Protein 5H1N (pdb70)

Structure (mmCIF, N/CA/C/O backbone):
data_5H1N
#
_entry.id   5H1N
#
_cell.length_a   110.244
_cell.length_b   110.244
_cell.length_c   110.244
_cell.angle_alpha   90.00
_cell.angle_beta   90.00
_cell.angle_gamma   90.00
#
_symmetry.space_group_name_H-M   'I 2 3'
#
loop_
_entity.id
_entity.type
_entity.pdbx_description
1 polymer 'UPF0253 protein YaeP'
2 water water
#
loop_
_atom_site.group_PDB
_atom_site.id
_atom_site.type_symbol
_atom_site.label_atom_id
_atom_site.label_alt_id
_atom_site.label_comp_id
_atom_site.label_asym_id
_atom_site.label_entity_id
_atom_site.label_seq_id
_atom_site.pdbx_PDB_ins_code
_atom_site.Cartn_x
_atom_site.Cartn_y
_atom_site.Cartn_z
_atom_site.occupancy
_atom_site.B_iso_or_equiv
_atom_site.auth_seq_id
_atom_site.auth_comp_id
_atom_site.auth_asym_id
_atom_site.auth_atom_id
_atom_site.pdbx_PDB_model_num
ATOM 9 N N . GLU A 1 2 ? 17.925 96.190 78.244 1.00 21.77 2 GLU A N 1
ATOM 10 C CA . GLU A 1 2 ? 18.143 95.747 76.878 1.00 22.42 2 GLU A CA 1
ATOM 11 C C . GLU A 1 2 ? 18.683 96.829 75.942 1.00 21.92 2 GLU A C 1
ATOM 12 O O . GLU A 1 2 ? 19.262 96.481 74.921 1.00 27.30 2 GLU A O 1
ATOM 18 N N . LYS A 1 3 ? 18.472 98.109 76.262 1.00 23.78 3 LYS A N 1
ATOM 19 C CA . LYS A 1 3 ? 18.857 99.153 75.305 1.00 26.83 3 LYS A CA 1
ATOM 20 C C . LYS A 1 3 ? 20.338 99.501 75.404 1.00 25.79 3 LYS A C 1
ATOM 21 O O . LYS A 1 3 ? 20.882 100.180 74.542 1.00 30.27 3 LYS A O 1
ATOM 27 N N . TYR A 1 4 ? 20.994 99.019 76.455 1.00 21.90 4 TYR A N 1
ATOM 28 C CA . TYR A 1 4 ? 22.396 99.377 76.711 1.00 19.93 4 TYR A CA 1
ATOM 29 C C . TYR A 1 4 ? 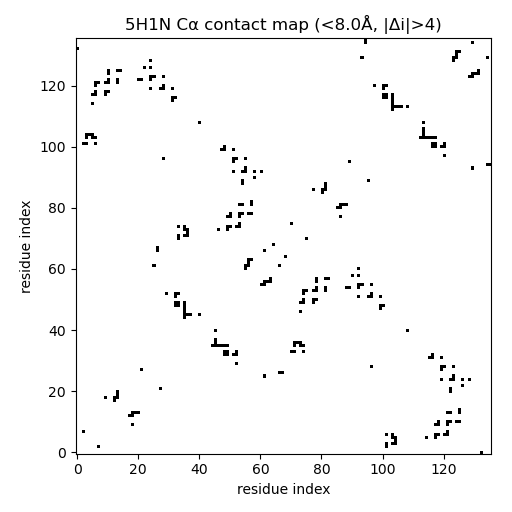23.353 98.541 75.856 1.00 19.39 4 TYR A C 1
ATOM 30 O O . TYR A 1 4 ? 23.036 97.410 75.460 1.00 21.12 4 TYR A O 1
ATOM 39 N N . CYS A 1 5 ? 24.503 99.101 75.575 1.00 19.47 5 CYS A N 1
ATOM 40 C CA . CYS A 1 5 ? 25.489 98.359 74.807 1.00 17.44 5 CYS A CA 1
ATOM 41 C C . CYS A 1 5 ? 26.038 97.190 75.592 1.00 19.30 5 CYS A C 1
ATOM 42 O O . CYS A 1 5 ? 25.902 97.093 76.811 1.00 17.58 5 CYS A O 1
ATOM 45 N N . GLU A 1 6 ? 26.670 96.278 74.854 1.00 18.02 6 GLU A N 1
ATOM 46 C CA . GLU A 1 6 ? 27.244 95.104 75.500 1.00 17.97 6 GLU A CA 1
ATOM 47 C C . GLU A 1 6 ? 28.179 95.448 76.664 1.00 16.87 6 GLU A C 1
ATOM 48 O O . GLU A 1 6 ? 28.152 94.775 77.704 1.00 16.09 6 GLU A O 1
ATOM 54 N N . LEU A 1 7 ? 29.032 96.449 76.514 1.00 16.64 7 LEU A N 1
ATOM 55 C CA . LEU A 1 7 ? 29.993 96.731 77.592 1.00 15.45 7 LEU A CA 1
ATOM 56 C C . LEU A 1 7 ? 29.273 97.119 78.907 1.00 16.55 7 LEU A C 1
ATOM 57 O O . LEU A 1 7 ? 29.629 96.651 80.003 1.00 17.24 7 LEU A O 1
ATOM 62 N N . ILE A 1 8 ? 28.256 97.968 78.778 1.00 17.01 8 ILE A N 1
ATOM 63 C CA . ILE A 1 8 ? 27.499 98.323 79.992 1.00 15.89 8 ILE A CA 1
ATOM 64 C C . ILE A 1 8 ? 26.808 97.111 80.593 1.00 16.06 8 ILE A C 1
ATOM 65 O O . ILE A 1 8 ? 26.834 96.915 81.799 1.00 16.67 8 ILE A O 1
ATOM 70 N N . ARG A 1 9 ? 26.213 96.261 79.758 1.00 16.59 9 ARG A N 1
ATOM 71 C CA . ARG A 1 9 ? 25.580 95.060 80.321 1.00 16.31 9 ARG A CA 1
ATOM 72 C C . ARG A 1 9 ? 26.557 94.120 81.002 1.00 15.82 9 ARG A C 1
ATOM 73 O O . ARG A 1 9 ? 26.253 93.505 82.041 1.00 17.62 9 ARG A O 1
ATOM 81 N N . LYS A 1 10 ? 27.765 94.000 80.444 1.00 14.77 10 LYS A N 1
ATOM 82 C CA . LYS A 1 10 ? 28.792 93.177 81.048 1.00 15.05 10 LYS A CA 1
ATOM 83 C C . LYS A 1 10 ? 29.237 93.711 82.380 1.00 17.33 10 LYS A C 1
ATOM 84 O O . LYS A 1 10 ? 29.388 92.974 83.352 1.00 17.22 10 LYS A O 1
ATOM 90 N N . ARG A 1 11 ? 29.498 95.018 82.420 1.00 16.80 11 ARG A N 1
ATOM 91 C CA . ARG A 1 11 ? 29.994 95.606 83.678 1.00 15.23 11 ARG A CA 1
ATOM 92 C C . ARG A 1 11 ? 28.897 95.642 84.749 1.00 15.97 11 ARG A C 1
ATOM 93 O O . ARG A 1 11 ? 29.190 95.448 85.914 1.00 16.35 11 ARG A O 1
ATOM 101 N N . TYR A 1 12 ? 27.643 95.860 84.324 1.00 15.61 12 TYR A N 1
ATOM 102 C CA . TYR A 1 12 ? 26.515 95.721 85.257 1.00 16.26 12 TYR A CA 1
ATOM 103 C C . TYR A 1 12 ? 26.502 94.348 85.899 1.00 17.29 12 TYR A C 1
ATOM 104 O O . TYR A 1 12 ? 26.439 94.202 87.130 1.00 18.33 12 TYR A O 1
ATOM 113 N N . ALA A 1 13 ? 26.613 93.299 85.052 1.00 16.28 13 ALA A N 1
ATOM 114 C CA . ALA A 1 13 ? 26.598 91.942 85.624 1.00 16.73 13 ALA A CA 1
ATOM 115 C C . ALA A 1 13 ? 27.761 91.725 86.576 1.00 16.59 13 ALA A C 1
ATOM 116 O O . ALA A 1 13 ? 27.616 91.057 87.607 1.00 17.13 13 ALA A O 1
ATOM 118 N N . GLU A 1 14 ? 28.911 92.307 86.263 1.00 16.39 14 GLU A N 1
ATOM 119 C CA . GLU A 1 14 ? 30.060 92.155 87.132 1.00 17.23 14 GLU A CA 1
ATOM 120 C C . GLU A 1 14 ? 29.932 92.894 88.476 1.00 17.51 14 GLU A C 1
ATOM 121 O O . GLU A 1 14 ? 30.421 92.418 89.504 1.00 17.61 14 GLU A O 1
ATOM 127 N N . ILE A 1 15 ? 29.338 94.085 88.488 1.00 15.74 15 ILE A N 1
ATOM 128 C CA . ILE A 1 15 ? 29.088 94.759 89.776 1.00 16.63 15 ILE A CA 1
ATOM 129 C C . ILE A 1 15 ? 28.117 93.941 90.586 1.00 19.47 15 ILE A C 1
ATOM 130 O O . ILE A 1 15 ? 28.343 93.638 91.775 1.00 19.53 15 ILE A O 1
ATOM 135 N N . ALA A 1 16 ? 27.066 93.495 89.933 1.00 16.88 16 ALA A N 1
ATOM 136 C CA . ALA A 1 16 ? 26.055 92.727 90.635 1.00 18.98 16 ALA A CA 1
ATOM 137 C C . ALA A 1 16 ? 26.606 91.423 91.220 1.00 20.00 16 ALA A C 1
ATOM 138 O O . ALA A 1 16 ? 26.198 90.981 92.288 1.00 21.52 16 ALA A O 1
ATOM 140 N N . SER A 1 17 ? 27.538 90.790 90.506 1.00 19.08 17 SER A N 1
ATOM 141 C CA . SER A 1 17 ? 28.080 89.504 90.961 1.00 18.53 17 SER A CA 1
ATOM 142 C C . SER A 1 17 ? 29.228 89.600 91.942 1.00 18.89 17 SER A C 1
ATOM 143 O O . SER A 1 17 ? 29.665 88.566 92.507 1.00 20.65 17 SER A O 1
ATOM 146 N N . GLY A 1 18 ? 29.778 90.793 92.112 1.00 18.64 18 GLY A N 1
ATOM 147 C CA . GLY A 1 18 ? 30.992 90.956 92.888 1.00 19.24 18 GLY A CA 1
ATOM 148 C C . GLY A 1 18 ? 32.300 90.726 92.132 1.00 21.36 18 GLY A C 1
ATOM 149 O O . GLY A 1 18 ? 33.355 90.707 92.771 1.00 21.97 18 GLY A O 1
ATOM 150 N N . ASP A 1 19 ? 32.254 90.683 90.804 1.00 19.03 19 ASP A N 1
ATOM 151 C CA . ASP A 1 19 ? 33.513 90.703 90.052 1.00 17.17 19 ASP A CA 1
ATOM 152 C C . ASP A 1 19 ? 34.090 92.122 90.008 1.00 19.69 19 ASP A C 1
ATOM 153 O O . ASP A 1 19 ? 35.286 92.296 89.778 1.00 23.04 19 ASP A O 1
ATOM 158 N N . LEU A 1 20 ? 33.209 93.120 90.181 1.00 18.07 20 LEU A N 1
ATOM 159 C CA . LEU A 1 20 ? 33.622 94.519 90.347 1.00 20.27 20 LEU A CA 1
ATOM 160 C C . LEU A 1 20 ? 33.021 95.072 91.607 1.00 20.35 20 LEU A C 1
ATOM 161 O O . LEU A 1 20 ? 3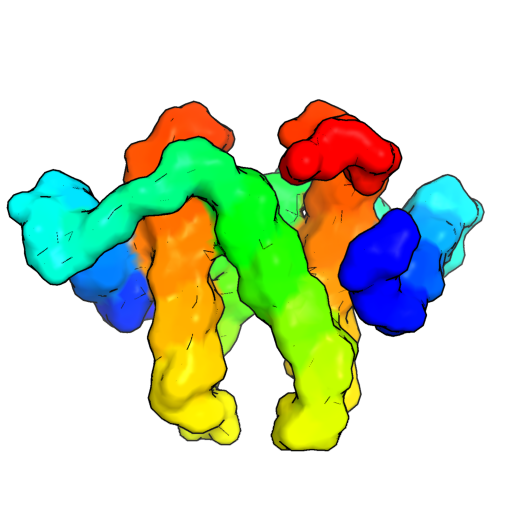2.022 94.564 92.074 1.00 21.31 20 LEU A O 1
ATOM 166 N N . GLY A 1 21 ? 33.635 96.120 92.133 1.00 21.59 21 GLY A N 1
ATOM 167 C CA . GLY A 1 21 ? 33.080 96.832 93.263 1.00 21.36 21 GLY A CA 1
AT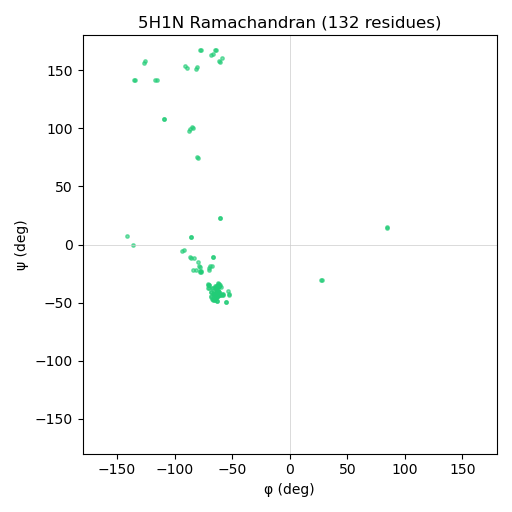OM 168 C C . GLY A 1 21 ? 31.938 97.762 92.874 1.00 21.47 21 GLY A C 1
ATOM 169 O O . GLY A 1 21 ? 31.673 98.038 91.680 1.00 21.86 21 GLY A O 1
ATOM 170 N N . TYR A 1 22 ? 31.245 98.228 93.904 1.00 20.67 22 TYR A N 1
ATOM 171 C CA . TYR A 1 22 ? 30.113 99.127 93.750 1.00 19.76 22 TYR A CA 1
ATOM 172 C C . TYR A 1 22 ? 30.413 100.457 94.414 1.00 22.41 22 TYR A C 1
ATOM 173 O O . TYR A 1 22 ? 31.047 100.489 95.456 1.00 23.80 22 TYR A O 1
ATOM 182 N N . VAL A 1 23 ? 29.976 101.540 93.794 1.00 20.91 23 VAL A N 1
ATOM 183 C CA . VAL A 1 23 ? 30.178 102.888 94.363 1.00 22.61 23 VAL A CA 1
ATOM 184 C C . VAL A 1 23 ? 28.843 103.436 94.847 1.00 20.81 23 VAL A C 1
ATOM 185 O O . VAL A 1 23 ? 27.952 103.788 94.046 1.00 19.27 23 VAL A O 1
ATOM 189 N N . PRO A 1 24 ? 28.660 103.500 96.180 1.00 21.01 24 PRO A N 1
ATOM 190 C CA . PRO A 1 24 ? 27.331 103.906 96.628 1.00 21.37 24 PRO A CA 1
ATOM 191 C C . PRO A 1 24 ? 26.925 105.311 96.195 1.00 20.33 24 PRO A C 1
ATOM 192 O O . PRO A 1 24 ? 25.752 105.548 95.965 1.00 22.53 24 PRO A O 1
ATOM 196 N N . ASP A 1 25 ? 27.896 106.211 96.111 1.00 20.95 25 ASP A N 1
ATOM 197 C CA . ASP A 1 25 ? 27.562 107.549 95.608 1.00 19.36 25 ASP A CA 1
ATOM 198 C C . ASP A 1 25 ? 27.488 107.505 94.091 1.00 20.69 25 ASP A C 1
ATOM 199 O O . ASP A 1 25 ? 28.390 107.967 93.413 1.00 20.55 25 ASP A O 1
ATOM 204 N N . ALA A 1 26 ? 26.414 106.927 93.588 1.00 18.82 26 ALA A N 1
ATOM 205 C CA . ALA A 1 26 ? 26.304 106.648 92.156 1.00 20.47 26 ALA A CA 1
ATOM 206 C C . ALA A 1 26 ? 26.144 107.916 91.332 1.00 18.11 26 ALA A C 1
ATOM 207 O O . ALA A 1 26 ? 26.667 107.984 90.204 1.00 19.18 26 ALA A O 1
ATOM 209 N N . LEU A 1 27 ? 25.443 108.913 91.871 1.00 19.62 27 LEU A N 1
ATOM 210 C CA . LEU A 1 27 ? 25.321 110.177 91.159 1.00 20.02 27 LEU A CA 1
ATOM 211 C C . LEU A 1 27 ? 26.681 110.871 91.134 1.00 20.57 27 LEU A C 1
ATOM 212 O O . LEU A 1 27 ? 27.063 111.443 90.108 1.00 19.75 27 LEU A O 1
ATOM 217 N N . GLY A 1 28 ? 27.413 110.827 92.250 1.00 19.19 28 GLY A N 1
ATOM 218 C CA . GLY A 1 28 ? 28.758 111.378 92.270 1.00 19.76 28 GLY A CA 1
ATOM 219 C C . GLY A 1 28 ? 29.686 110.704 91.270 1.00 19.51 28 GLY A C 1
ATOM 220 O O . GLY A 1 28 ? 30.524 111.356 90.616 1.00 21.12 28 GLY A O 1
ATOM 221 N N . CYS A 1 29 ? 29.511 109.385 91.088 1.00 20.04 29 CYS A N 1
ATOM 222 C CA . CYS A 1 29 ? 30.335 108.630 90.176 1.00 19.79 29 CYS A CA 1
ATOM 223 C C . CYS A 1 29 ? 30.072 109.053 88.729 1.00 20.00 29 CYS A C 1
ATOM 224 O O . CYS A 1 29 ? 31.032 109.342 87.960 1.00 19.96 29 CYS A O 1
ATOM 227 N N . VAL A 1 30 ? 28.801 109.156 88.376 1.00 18.11 30 VAL A N 1
ATOM 228 C CA . VAL A 1 30 ? 28.543 109.651 87.001 1.00 19.74 30 VAL A CA 1
ATOM 229 C C . VAL A 1 30 ? 29.020 111.112 86.800 1.00 18.20 30 VAL A C 1
ATOM 230 O O . VAL A 1 30 ? 29.566 111.430 85.735 1.00 19.15 30 VAL A O 1
ATOM 234 N N . LEU A 1 31 ? 28.894 111.948 87.822 1.00 19.02 31 LEU A N 1
ATOM 235 C CA . LEU A 1 31 ? 29.347 113.330 87.655 1.00 21.34 31 LEU A CA 1
ATOM 236 C C . LEU A 1 31 ? 30.866 113.404 87.507 1.00 20.17 31 LEU A C 1
ATOM 237 O O . LEU A 1 31 ? 31.377 114.207 86.720 1.00 20.98 31 LEU A O 1
ATOM 242 N N . LYS A 1 32 ? 31.593 112.568 88.233 1.00 20.16 32 LYS A N 1
ATOM 243 C CA . LYS A 1 32 ? 33.054 112.562 88.163 1.00 21.33 32 LYS A CA 1
ATOM 244 C C . LYS A 1 32 ? 33.495 112.176 86.759 1.00 20.49 32 LYS A C 1
ATOM 245 O O . LYS A 1 32 ? 34.339 112.836 86.154 1.00 21.05 32 LYS A O 1
ATOM 251 N N . VAL A 1 33 ? 32.923 111.087 86.221 1.00 19.44 33 VAL A N 1
ATOM 252 C CA . VAL A 1 33 ? 33.316 110.659 84.885 1.00 23.24 33 VAL A CA 1
ATOM 253 C C . VAL A 1 33 ? 32.918 111.681 83.815 1.00 22.02 33 VAL A C 1
ATOM 254 O O . VAL A 1 33 ? 33.712 111.992 82.928 1.00 21.94 33 VAL A O 1
ATOM 258 N N . LEU A 1 34 ? 31.709 112.232 83.911 1.00 18.85 34 LEU A N 1
ATOM 259 C CA . LEU A 1 34 ? 31.293 113.200 82.923 1.00 17.11 34 LEU A CA 1
ATOM 260 C C . LEU A 1 34 ? 32.181 114.427 82.995 1.00 19.27 34 LEU A C 1
ATOM 261 O O . LEU A 1 34 ? 32.486 115.037 81.963 1.00 20.28 34 LEU A O 1
ATOM 266 N N . ASN A 1 35 ? 32.567 114.816 84.197 1.00 18.63 35 ASN A N 1
ATOM 267 C CA . ASN A 1 35 ? 33.452 115.965 84.333 1.00 17.18 35 ASN A CA 1
ATOM 268 C C . ASN A 1 35 ? 34.817 115.708 83.748 1.00 20.67 35 ASN A C 1
ATOM 269 O O . ASN A 1 35 ? 35.387 116.586 83.080 1.00 21.83 35 ASN A O 1
ATOM 274 N N . GLU A 1 36 ? 35.347 114.508 83.979 1.00 20.54 36 GLU A N 1
ATOM 275 C CA . GLU A 1 36 ? 36.636 114.160 83.368 1.00 21.29 36 GLU A CA 1
ATOM 276 C C . GLU A 1 36 ? 36.551 114.203 81.858 1.00 21.55 36 GLU A C 1
ATOM 277 O O . GLU A 1 36 ? 37.476 114.716 81.184 1.00 24.38 36 GLU A O 1
ATOM 291 N N . ALA A 1 38 ? 34.345 115.899 79.962 1.00 21.43 38 ALA A N 1
ATOM 292 C CA . ALA A 1 38 ? 34.072 117.261 79.504 1.00 21.13 38 ALA A CA 1
ATOM 293 C C . ALA A 1 38 ? 35.342 118.096 79.444 1.00 21.63 38 ALA A C 1
ATOM 294 O O . ALA A 1 38 ? 35.456 118.997 78.621 1.00 23.28 38 ALA A O 1
ATOM 296 N N . ALA A 1 39 ? 36.283 117.784 80.333 1.00 22.23 39 ALA A N 1
ATOM 297 C CA . ALA A 1 39 ? 37.540 118.538 80.453 1.00 22.78 39 ALA A CA 1
ATOM 298 C C . ALA A 1 39 ? 38.661 117.967 79.592 1.00 32.31 39 ALA A C 1
ATOM 299 O O . ALA A 1 39 ? 39.719 118.581 79.519 1.00 37.48 39 ALA A O 1
ATOM 301 N N . ASP A 1 40 ? 38.430 116.831 78.926 1.00 26.04 40 ASP A N 1
ATOM 302 C CA . ASP A 1 40 ? 39.492 116.084 78.230 1.00 23.22 40 ASP A CA 1
ATOM 303 C C . ASP A 1 40 ? 39.745 116.615 76.822 1.00 31.55 40 ASP A C 1
ATOM 304 O O . ASP A 1 40 ? 38.992 116.317 75.896 1.00 31.25 40 ASP A O 1
ATOM 309 N N . ASP A 1 41 ? 40.808 117.400 76.661 1.00 37.96 41 ASP A N 1
ATOM 310 C CA . ASP A 1 41 ? 41.150 117.969 75.361 1.00 40.53 41 ASP A CA 1
ATOM 311 C C . ASP A 1 41 ? 41.571 116.907 74.383 1.00 38.07 41 ASP A C 1
ATOM 312 O O . ASP A 1 41 ? 41.689 117.166 73.199 1.00 48.54 41 ASP A O 1
ATOM 317 N N . ALA A 1 42 ? 41.791 115.698 74.870 1.00 39.48 42 ALA A N 1
ATOM 318 C CA . ALA A 1 42 ? 42.133 114.613 73.977 1.00 39.60 42 ALA A CA 1
ATOM 319 C C . ALA A 1 42 ? 40.868 114.091 73.282 1.00 37.13 42 ALA A C 1
ATOM 320 O O . ALA A 1 42 ? 40.937 113.443 72.236 1.00 48.45 42 ALA A O 1
ATOM 322 N N . LEU A 1 43 ? 39.705 114.401 73.846 1.00 32.21 43 LEU A N 1
ATOM 323 C CA . LEU A 1 43 ? 38.439 114.034 73.229 1.00 27.98 43 LEU A CA 1
ATOM 324 C C . LEU A 1 43 ? 37.942 115.134 72.311 1.00 27.11 43 LEU A C 1
ATOM 325 O O . LEU A 1 43 ? 38.235 116.304 72.541 1.00 32.06 43 LEU A O 1
ATOM 330 N N . SER A 1 44 ? 37.154 114.770 71.301 1.00 27.04 44 SER A N 1
ATOM 331 C CA . SER A 1 44 ? 36.605 115.762 70.369 1.00 27.53 44 SER A CA 1
ATOM 332 C C . SER A 1 44 ? 35.733 116.773 71.106 1.00 27.88 44 SER A C 1
ATOM 333 O O . SER A 1 44 ? 35.244 116.502 72.202 1.00 27.22 44 SER A O 1
ATOM 336 N N . GLU A 1 45 ? 35.561 117.957 70.525 1.00 26.51 45 GLU A N 1
ATOM 337 C CA . GLU A 1 45 ? 34.739 118.959 71.174 1.00 27.65 45 GLU A CA 1
ATOM 338 C C . GLU A 1 45 ? 33.290 118.447 71.260 1.00 27.76 45 GLU A C 1
ATOM 339 O O . GLU A 1 45 ? 32.595 118.681 72.268 1.00 23.77 45 GLU A O 1
ATOM 345 N N . ALA A 1 46 ? 32.815 117.710 70.250 1.00 27.02 46 ALA A N 1
ATOM 346 C CA . ALA A 1 46 ? 31.451 117.188 70.295 1.00 25.82 46 ALA A CA 1
ATOM 347 C C . ALA A 1 46 ? 31.248 116.241 71.489 1.00 22.50 46 ALA A C 1
ATOM 348 O O . ALA A 1 46 ? 30.202 116.288 72.170 1.00 24.42 46 ALA A O 1
ATOM 350 N N . VAL A 1 47 ? 32.250 115.406 71.747 1.00 23.87 47 VAL A N 1
ATOM 351 C CA . VAL A 1 47 ? 32.166 114.449 72.860 1.00 24.62 47 VAL A CA 1
ATOM 352 C C . VAL A 1 47 ? 32.200 115.211 74.199 1.00 23.15 47 VAL A C 1
ATOM 353 O O . VAL A 1 47 ? 31.407 114.929 75.107 1.00 23.19 47 VAL A O 1
ATOM 357 N N . ARG A 1 48 ? 33.096 116.187 74.322 1.00 21.17 48 ARG A N 1
ATOM 358 C CA . ARG A 1 48 ? 33.173 116.983 75.528 1.00 22.42 48 ARG A CA 1
ATOM 359 C C . ARG A 1 48 ? 31.841 117.662 75.792 1.00 22.03 48 ARG A C 1
ATOM 360 O O . ARG A 1 48 ? 31.382 117.693 76.918 1.00 21.47 48 ARG A O 1
ATOM 368 N N . GLU A 1 49 ? 31.216 118.213 74.755 1.00 21.49 49 GLU A N 1
ATOM 369 C CA . GLU A 1 49 ? 29.964 118.917 74.914 1.00 19.94 49 GLU A CA 1
ATOM 370 C C . GLU A 1 49 ? 28.825 118.009 75.343 1.00 21.23 49 GLU A C 1
ATOM 371 O O . GLU A 1 49 ? 28.015 118.384 76.214 1.00 19.75 49 GLU A O 1
ATOM 377 N N . LYS A 1 50 ? 28.751 116.822 74.744 1.00 21.42 50 LYS A N 1
ATOM 378 C CA . LYS A 1 50 ? 27.722 115.843 75.147 1.00 20.17 50 LYS A CA 1
ATOM 379 C C . LYS A 1 50 ? 27.870 115.449 76.641 1.00 19.28 50 LYS A C 1
ATOM 380 O O . LYS A 1 50 ? 26.871 115.434 77.388 1.00 20.23 50 LYS A O 1
ATOM 386 N N . ALA A 1 51 ? 29.095 115.220 77.080 1.00 19.58 51 ALA A N 1
ATOM 387 C CA . ALA A 1 51 ? 29.345 114.933 78.489 1.00 18.85 51 ALA A CA 1
ATOM 388 C C . ALA A 1 51 ? 28.997 116.125 79.371 1.00 18.53 51 ALA A C 1
ATOM 389 O O . ALA A 1 51 ? 28.342 115.976 80.403 1.00 19.37 51 ALA A O 1
ATOM 391 N N . ALA A 1 52 ? 29.414 117.326 78.945 1.00 18.92 52 ALA A N 1
ATOM 392 C CA . ALA A 1 52 ? 29.171 118.501 79.760 1.00 18.04 52 ALA A CA 1
ATOM 393 C C . ALA A 1 52 ? 27.706 118.780 79.917 1.00 17.70 52 ALA A C 1
ATOM 394 O O . ALA A 1 52 ? 27.271 119.164 80.985 1.00 17.54 52 ALA A O 1
ATOM 396 N N . TYR A 1 53 ? 26.962 118.664 78.830 1.00 18.99 53 TYR A N 1
ATOM 397 C CA . TYR A 1 53 ? 25.561 118.971 78.892 1.00 18.12 53 TYR A CA 1
ATOM 398 C C . TYR A 1 53 ? 24.860 117.996 79.857 1.00 18.10 53 TYR A C 1
ATOM 399 O O . TYR A 1 53 ? 24.036 118.424 80.711 1.00 17.65 53 TYR A O 1
ATOM 408 N N . ALA A 1 54 ? 25.180 116.700 79.746 1.00 18.10 54 ALA A N 1
ATOM 409 C CA . ALA A 1 54 ? 24.476 115.749 80.612 1.00 17.46 54 ALA A CA 1
ATOM 410 C C . ALA A 1 54 ? 24.781 115.991 82.068 1.00 15.34 54 ALA A C 1
ATOM 411 O O . ALA A 1 54 ? 23.865 115.873 82.925 1.00 17.71 54 ALA A O 1
ATOM 413 N N . ALA A 1 55 ? 26.038 116.343 82.366 1.00 17.21 55 ALA A N 1
ATOM 414 C CA . ALA A 1 55 ? 26.395 116.675 83.728 1.00 17.11 55 ALA A CA 1
ATOM 415 C C . ALA A 1 55 ? 25.722 117.953 84.240 1.00 15.44 55 ALA A C 1
ATOM 416 O O . ALA A 1 55 ? 25.174 118.003 85.333 1.00 16.40 55 ALA A O 1
ATOM 418 N N . ALA A 1 56 ? 25.781 118.996 83.421 1.00 16.01 56 ALA A N 1
ATOM 419 C CA . ALA A 1 56 ? 25.141 120.241 83.794 1.00 16.15 56 ALA A CA 1
ATOM 420 C C . ALA A 1 56 ? 23.658 120.090 84.043 1.00 16.90 56 ALA A C 1
ATOM 421 O O . ALA A 1 56 ? 23.121 120.662 85.001 1.00 17.75 56 ALA A O 1
ATOM 423 N N . ASN A 1 57 ? 23.003 119.331 83.171 1.00 16.54 57 ASN A N 1
ATOM 424 C CA . ASN A 1 57 ? 21.592 119.074 83.298 1.00 16.66 57 ASN A CA 1
ATOM 425 C C . ASN A 1 57 ? 21.265 118.304 84.590 1.00 16.32 57 ASN A C 1
ATOM 426 O O . ASN A 1 57 ? 20.288 118.618 85.274 1.00 17.43 57 ASN A O 1
ATOM 431 N N . LEU A 1 58 ? 22.116 117.342 84.923 1.00 17.59 58 LEU A N 1
ATOM 432 C CA . LEU A 1 58 ? 21.918 116.619 86.176 1.00 19.67 58 LEU A CA 1
ATOM 433 C C . LEU A 1 58 ? 22.086 117.546 87.380 1.00 17.73 58 LEU A C 1
ATOM 434 O O . LEU A 1 58 ? 21.293 117.501 88.337 1.00 18.47 58 LEU A O 1
ATOM 439 N N . LEU A 1 59 ? 23.100 118.413 87.329 1.00 16.58 59 LEU A N 1
ATOM 440 C CA . LEU A 1 59 ? 23.342 119.357 88.436 1.00 17.09 59 LEU A CA 1
ATOM 441 C C . LEU A 1 59 ? 22.198 120.326 88.641 1.00 15.46 59 LEU A C 1
ATOM 442 O O . LEU A 1 59 ? 21.837 120.603 89.787 1.00 17.28 59 LEU A O 1
ATOM 447 N N . VAL A 1 60 ? 21.624 120.808 87.557 1.00 16.52 60 VAL A N 1
ATOM 448 C CA . VAL A 1 60 ? 20.541 121.771 87.704 1.00 17.75 60 VAL A CA 1
ATOM 449 C C . VAL A 1 60 ? 19.224 121.070 88.089 1.00 19.36 60 VAL A C 1
ATOM 450 O O . VAL A 1 60 ? 18.376 121.679 88.723 1.00 22.36 60 VAL A O 1
ATOM 454 N N . SER A 1 61 ? 19.108 119.774 87.777 1.00 18.27 61 SER A N 1
ATOM 455 C CA . SER A 1 61 ? 17.961 118.999 88.201 1.00 21.59 61 SER A CA 1
ATOM 456 C C . SER A 1 61 ? 17.896 118.888 89.706 1.00 20.82 61 SER A C 1
ATOM 457 O O . SER A 1 61 ? 18.856 119.166 90.408 1.00 19.23 61 SER A O 1
ATOM 460 N N . ASP A 1 62 ? 16.761 118.429 90.230 1.00 21.53 62 ASP A N 1
ATOM 461 C CA . ASP A 1 62 ? 16.668 118.228 91.669 1.00 23.33 62 ASP A CA 1
ATOM 462 C C . ASP A 1 62 ? 17.177 116.856 92.158 1.00 21.90 62 ASP A C 1
ATOM 463 O O . ASP A 1 62 ? 17.114 116.554 93.343 1.00 23.24 62 ASP A O 1
ATOM 468 N N . TYR A 1 63 ? 17.769 116.057 91.255 1.00 19.12 63 TYR A N 1
ATOM 469 C CA . TYR A 1 63 ? 18.377 114.820 91.711 1.00 20.49 63 TYR A CA 1
ATOM 470 C C . TYR A 1 63 ? 19.650 115.030 92.543 1.00 21.60 63 TYR A C 1
ATOM 471 O O . TYR A 1 63 ? 20.059 114.134 93.279 1.00 23.20 63 TYR A O 1
ATOM 480 N N . VAL A 1 64 ? 20.278 116.203 92.406 1.00 21.51 64 VAL A N 1
ATOM 481 C CA . VAL A 1 64 ? 21.523 116.524 93.079 1.00 22.70 64 VAL A CA 1
ATOM 482 C C . VAL A 1 64 ? 21.402 117.934 93.649 1.00 20.24 64 VAL A C 1
ATOM 483 O O . VAL A 1 64 ? 20.796 118.816 93.017 1.00 20.33 64 VAL A O 1
ATOM 487 N N . ASN A 1 65 ? 21.955 118.122 94.837 1.00 21.65 65 ASN A N 1
ATOM 488 C CA . ASN A 1 65 ? 22.192 119.450 95.387 1.00 22.95 65 ASN A CA 1
ATOM 489 C C . ASN A 1 65 ? 23.538 119.866 94.868 1.00 21.33 65 ASN A C 1
ATOM 490 O O . ASN A 1 65 ? 24.550 119.429 95.368 1.00 22.24 65 ASN A O 1
ATOM 495 N N . GLU A 1 66 ? 23.544 120.659 93.798 1.00 18.60 66 GLU A N 1
ATOM 496 C CA . GLU A 1 66 ? 24.764 120.845 93.045 1.00 20.22 66 GLU A CA 1
ATOM 497 C C . GLU A 1 66 ? 25.843 121.605 93.818 1.00 19.23 66 GLU A C 1
ATOM 498 O O . GLU A 1 66 ? 27.011 121.554 93.440 1.00 22.77 66 GLU A O 1
ATOM 504 N N . LEU A 1 67 ? 25.458 122.329 94.877 1.00 22.42 67 LEU A N 1
ATOM 505 C CA . LEU A 1 67 ? 26.458 123.053 95.676 1.00 22.19 67 LEU A CA 1
ATOM 506 C C . LEU A 1 67 ? 27.103 122.175 96.699 1.00 26.95 67 LEU A C 1
ATOM 507 O O . LEU A 1 67 ? 28.168 122.509 97.188 1.00 28.26 67 LEU A O 1
ATOM 512 N N . GLU A 1 68 ? 26.429 121.085 97.055 1.00 28.17 68 GLU A N 1
ATOM 513 C CA . GLU A 1 68 ? 26.711 120.454 98.336 1.00 35.97 68 GLU A CA 1
ATOM 514 C C . GLU A 1 68 ? 26.792 118.967 98.224 1.00 33.30 68 GLU A C 1
ATOM 515 O O . GLU A 1 68 ? 27.102 118.299 99.204 1.00 47.87 68 GLU A O 1
ATOM 521 N N . HIS A 1 69 ? 26.593 118.448 97.015 1.00 31.31 69 HIS A N 1
ATOM 522 C CA . HIS A 1 69 ? 26.830 117.031 96.760 1.00 38.67 69 HIS A CA 1
ATOM 523 C C . HIS A 1 69 ? 28.298 116.792 97.100 1.00 45.49 69 HIS A C 1
ATOM 524 O O . HIS A 1 69 ? 29.050 117.758 97.205 1.00 53.94 69 HIS A O 1
ATOM 531 N N . HIS A 1 70 ? 28.681 115.542 97.347 1.00 53.99 70 HIS A N 1
ATOM 532 C CA . HIS A 1 70 ? 30.037 115.177 97.753 1.00 54.77 70 HIS A CA 1
ATOM 533 C C . HIS A 1 70 ? 30.409 115.821 99.087 1.00 57.83 70 HIS A C 1
ATOM 534 O O . HIS A 1 70 ? 31.592 115.862 99.448 1.00 58.81 70 HIS A O 1
ATOM 549 N N . GLU B 1 2 ? 32.010 124.300 92.318 1.00 22.51 2 GLU B N 1
ATOM 550 C CA . GLU B 1 2 ? 33.376 124.738 92.102 1.00 21.48 2 GLU B CA 1
ATOM 551 C C . GLU B 1 2 ? 34.309 123.652 91.564 1.00 22.31 2 GLU B C 1
ATOM 552 O O . GLU B 1 2 ? 35.326 123.978 90.970 1.00 27.89 2 GLU B O 1
ATOM 558 N N . LYS B 1 3 ? 33.966 122.383 91.788 1.00 25.39 3 LYS B N 1
ATOM 559 C CA . LYS B 1 3 ? 34.892 121.317 91.417 1.00 26.60 3 LYS B CA 1
ATOM 560 C C . LYS B 1 3 ? 34.837 120.997 89.924 1.00 26.76 3 LYS B C 1
ATOM 561 O O . LYS B 1 3 ? 35.750 120.378 89.374 1.00 30.93 3 LYS B O 1
ATOM 567 N N . TYR B 1 4 ? 33.795 121.476 89.257 1.00 21.28 4 TYR B N 1
ATOM 568 C CA . TYR B 1 4 ? 33.559 121.127 87.860 1.00 20.00 4 TYR B CA 1
ATOM 569 C C . TYR B 1 4 ? 34.388 121.963 86.904 1.00 20.04 4 TYR B C 1
ATOM 570 O O . TYR B 1 4 ? 34.750 123.095 87.232 1.00 20.92 4 TYR B O 1
ATOM 579 N N . CYS B 1 5 ? 34.702 121.392 85.762 1.00 19.57 5 CYS B N 1
ATOM 580 C CA . CYS B 1 5 ? 35.447 122.160 84.761 1.00 17.67 5 CYS B CA 1
ATOM 581 C C . CYS B 1 5 ? 34.645 123.313 84.206 1.00 18.97 5 CYS B C 1
ATOM 582 O O . CYS B 1 5 ? 33.420 123.397 84.324 1.00 18.01 5 CYS B O 1
ATOM 585 N N . GLU B 1 6 ? 35.376 124.221 83.562 1.00 17.00 6 GLU B N 1
ATOM 586 C CA . GLU B 1 6 ? 34.730 125.393 82.979 1.00 17.52 6 GLU B CA 1
ATOM 587 C C . GLU B 1 6 ? 33.562 125.043 82.060 1.00 17.76 6 GLU B C 1
ATOM 588 O O . GLU B 1 6 ? 32.529 125.692 82.101 1.00 16.52 6 GLU B O 1
ATOM 594 N N . LEU B 1 7 ? 33.709 124.043 81.205 1.00 16.60 7 LEU B N 1
ATOM 595 C CA . LEU B 1 7 ? 32.641 123.764 80.250 1.00 15.16 7 LEU B CA 1
ATOM 596 C C . LEU B 1 7 ? 31.331 123.368 80.978 1.00 17.29 7 LEU B C 1
ATOM 597 O O . LEU B 1 7 ? 30.231 123.840 80.628 1.00 17.12 7 LEU B O 1
ATOM 602 N N . ILE B 1 8 ? 31.456 122.511 81.995 1.00 17.22 8 ILE B N 1
ATOM 603 C CA . ILE B 1 8 ? 30.230 122.171 82.754 1.00 16.16 8 ILE B CA 1
ATOM 604 C C . ILE B 1 8 ? 29.645 123.392 83.450 1.00 16.53 8 ILE B C 1
ATOM 605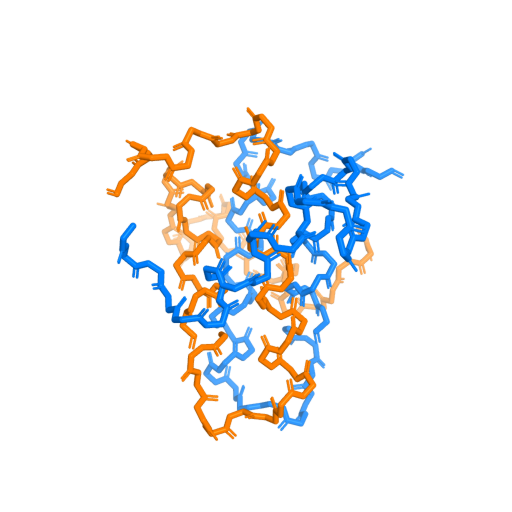 O O . ILE B 1 8 ? 28.438 123.607 83.424 1.00 17.47 8 ILE B O 1
ATOM 610 N N . ARG B 1 9 ? 30.491 124.219 84.049 1.00 16.06 9 ARG B N 1
ATOM 611 C CA . ARG B 1 9 ? 29.928 125.427 84.670 1.00 16.00 9 ARG B CA 1
ATOM 612 C C . ARG B 1 9 ? 29.242 126.369 83.692 1.00 16.61 9 ARG B C 1
ATOM 613 O O . ARG B 1 9 ? 28.198 126.978 83.998 1.00 17.65 9 ARG B O 1
ATOM 621 N N . LYS B 1 10 ? 29.796 126.488 82.485 1.00 15.03 10 LYS B N 1
ATOM 622 C CA . LYS B 1 10 ? 29.190 127.302 81.458 1.00 14.82 10 LYS B CA 1
ATOM 623 C C . LYS B 1 10 ? 27.869 126.773 81.013 1.00 16.97 10 LYS B C 1
ATOM 624 O O . LYS B 1 10 ? 26.903 127.505 80.863 1.00 17.66 10 LYS B O 1
ATOM 630 N N . ARG B 1 11 ? 27.826 125.475 80.745 1.00 17.06 11 ARG B N 1
ATOM 631 C CA . ARG B 1 11 ? 26.575 124.896 80.236 1.00 16.31 11 ARG B CA 1
ATOM 632 C C . ARG B 1 11 ? 25.496 124.850 81.344 1.00 15.91 11 ARG B C 1
ATOM 633 O O . ARG B 1 11 ? 24.314 125.035 81.044 1.00 16.42 11 ARG B O 1
ATOM 641 N N . TYR B 1 12 ? 25.905 124.634 82.601 1.00 15.43 12 TYR B N 1
ATOM 642 C CA . TYR B 1 12 ? 24.978 124.776 83.737 1.00 15.59 12 TYR B CA 1
ATOM 643 C C . TYR B 1 12 ? 24.337 126.150 83.758 1.00 17.67 12 TYR B C 1
ATOM 644 O O . TYR B 1 12 ? 23.097 126.295 83.827 1.00 17.39 12 TYR B O 1
ATOM 653 N N . ALA B 1 13 ? 25.182 127.189 83.633 1.00 17.02 13 ALA B N 1
ATOM 654 C CA . ALA B 1 13 ? 24.607 128.540 83.634 1.00 16.71 13 ALA B CA 1
ATOM 655 C C . ALA B 1 13 ? 23.653 128.759 82.480 1.00 17.09 13 ALA B C 1
ATOM 656 O O . ALA B 1 13 ? 22.618 129.422 82.642 1.00 17.53 13 ALA B O 1
ATOM 658 N N . GLU B 1 14 ? 23.970 128.170 81.327 1.00 16.03 14 GLU B N 1
ATOM 659 C CA . GLU B 1 14 ? 23.101 128.333 80.165 1.00 17.15 14 GLU B CA 1
ATOM 660 C C . GLU B 1 14 ? 21.760 127.590 80.287 1.00 18.23 14 GLU B C 1
ATOM 661 O O . GLU B 1 14 ? 20.743 128.084 79.843 1.00 17.63 14 GLU B O 1
ATOM 667 N N . ILE B 1 15 ? 21.749 126.397 80.881 1.00 15.86 15 ILE B N 1
ATOM 668 C CA . ILE B 1 15 ? 20.466 125.731 81.138 1.00 17.30 15 ILE B CA 1
ATOM 669 C C . ILE B 1 15 ? 19.657 126.550 82.124 1.00 19.71 15 ILE B C 1
ATOM 670 O O . ILE B 1 15 ? 18.462 126.837 81.915 1.00 19.82 15 ILE B O 1
ATOM 675 N N . ALA B 1 16 ? 20.303 126.991 83.181 1.00 16.29 16 ALA B N 1
ATOM 676 C CA . ALA B 1 16 ? 19.589 127.764 84.171 1.00 17.49 16 ALA B CA 1
ATOM 677 C C . ALA B 1 16 ? 19.023 129.068 83.631 1.00 19.74 16 ALA B C 1
ATOM 678 O O . ALA B 1 16 ? 17.958 129.519 84.051 1.00 21.18 16 ALA B O 1
ATOM 680 N N . SER B 1 17 ? 19.742 129.688 82.698 1.00 18.42 17 SER B N 1
ATOM 681 C CA . SER B 1 17 ? 19.290 130.972 82.175 1.00 18.17 17 SER B CA 1
ATOM 682 C C . SER B 1 17 ? 18.305 130.870 81.013 1.00 17.16 17 SER B C 1
ATOM 683 O O . SER B 1 17 ? 17.719 131.888 80.567 1.00 20.44 17 SER B O 1
ATOM 686 N N . GLY B 1 18 ? 18.144 129.673 80.465 1.00 18.57 18 GLY B N 1
ATOM 687 C CA . GLY B 1 18 ? 17.373 129.498 79.250 1.00 18.61 18 GLY B CA 1
ATOM 688 C C . GLY B 1 18 ? 18.101 129.736 77.928 1.00 20.91 18 GLY B C 1
ATOM 689 O O . GLY B 1 18 ? 17.454 129.766 76.877 1.00 21.89 18 GLY B O 1
ATOM 690 N N . ASP B 1 19 ? 19.426 129.772 77.980 1.00 19.62 19 ASP B N 1
ATOM 691 C CA . ASP B 1 19 ? 20.193 129.770 76.728 1.00 17.48 19 ASP B CA 1
ATOM 692 C C . ASP B 1 19 ? 20.238 128.355 76.164 1.00 20.84 19 ASP B C 1
ATOM 693 O O . ASP B 1 19 ? 20.471 128.171 74.975 1.00 23.33 19 ASP B O 1
ATOM 698 N N . LEU B 1 20 ? 20.058 127.370 77.053 1.00 18.94 20 LEU B N 1
ATOM 699 C CA . LEU B 1 20 ? 19.893 125.969 76.642 1.00 20.12 20 LEU B CA 1
ATOM 700 C C . LEU B 1 20 ? 18.634 125.421 77.248 1.00 19.96 20 LEU B C 1
ATOM 701 O O . LEU B 1 20 ? 18.164 125.952 78.263 1.00 20.87 20 LEU B O 1
ATOM 706 N N . GLY B 1 21 ? 18.088 124.386 76.614 1.00 21.44 21 GLY B N 1
ATOM 707 C C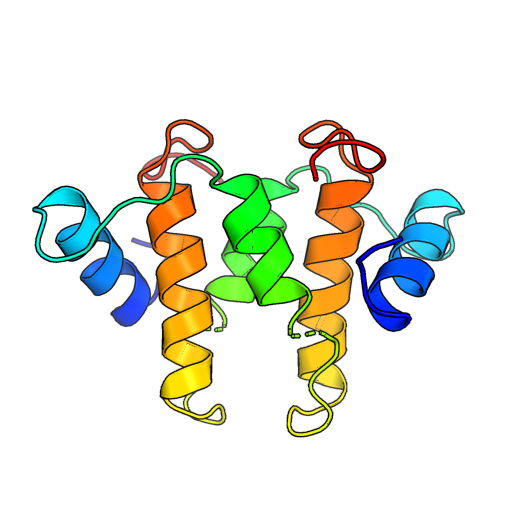A . GLY B 1 21 ? 16.967 123.676 77.182 1.00 21.51 21 GLY B CA 1
ATOM 708 C C . GLY B 1 21 ? 17.370 122.727 78.316 1.00 22.60 21 GLY B C 1
ATOM 709 O O . GLY B 1 21 ? 18.555 122.419 78.556 1.00 21.33 21 GLY B O 1
ATOM 710 N N . TYR B 1 22 ? 16.347 122.268 79.020 1.00 22.34 22 TYR B N 1
ATOM 711 C CA . TYR B 1 22 ? 16.492 121.346 80.133 1.00 20.54 22 TYR B CA 1
ATOM 712 C C . TYR B 1 22 ? 15.838 120.020 79.820 1.00 21.76 22 TYR B C 1
ATOM 713 O O . TYR B 1 22 ? 14.802 119.990 79.181 1.00 23.13 22 TYR B O 1
ATOM 722 N N . VAL B 1 23 ? 16.464 118.923 80.255 1.00 21.23 23 VAL B N 1
ATOM 723 C CA . VAL B 1 23 ? 15.894 117.582 80.067 1.00 21.81 23 VAL B CA 1
ATOM 724 C C . VAL B 1 23 ? 15.422 117.043 81.408 1.00 20.14 23 VAL B C 1
ATOM 725 O O . VAL B 1 23 ? 16.221 116.698 82.296 1.00 19.40 23 VAL B O 1
ATOM 729 N N . PRO B 1 24 ? 14.096 116.986 81.599 1.00 20.88 24 PRO B N 1
ATOM 730 C CA . PRO B 1 24 ? 13.621 116.583 82.921 1.00 21.67 24 PRO B CA 1
ATOM 731 C C . PRO B 1 24 ? 14.046 115.174 83.343 1.00 20.09 24 PRO B C 1
ATOM 732 O O . PRO B 1 24 ? 14.269 114.937 84.524 1.00 22.01 24 PRO B O 1
ATOM 736 N N . ASP B 1 25 ? 14.137 114.265 82.376 1.00 22.06 25 ASP B N 1
ATOM 737 C CA . ASP B 1 25 ? 14.632 112.924 82.694 1.00 20.26 25 ASP B CA 1
ATOM 738 C C . ASP B 1 25 ? 16.147 112.961 82.752 1.00 20.46 25 ASP B C 1
ATOM 739 O O . ASP B 1 25 ? 16.822 112.544 81.828 1.00 21.01 25 ASP B O 1
ATOM 744 N N . ALA B 1 26 ? 16.641 113.514 83.844 1.00 18.97 26 ALA B N 1
ATOM 745 C CA . ALA B 1 26 ? 18.063 113.815 83.952 1.00 20.25 26 ALA B CA 1
ATOM 746 C C . ALA B 1 26 ? 18.909 112.563 84.098 1.00 18.37 26 ALA B C 1
ATOM 747 O O . ALA B 1 26 ? 20.037 112.514 83.581 1.00 18.98 26 ALA B O 1
ATOM 749 N N . LEU B 1 27 ? 18.390 111.560 84.790 1.00 19.58 27 LEU B N 1
ATOM 750 C CA . LEU B 1 27 ? 19.100 110.308 84.913 1.00 19.63 27 LEU B CA 1
ATOM 751 C C . LEU B 1 27 ? 19.130 109.616 83.567 1.00 19.59 27 LEU B C 1
ATOM 752 O O . LEU B 1 27 ? 20.148 109.052 83.173 1.00 19.29 27 LEU B O 1
ATOM 757 N N . GLY B 1 28 ? 18.016 109.654 82.845 1.00 19.44 28 GLY B N 1
ATOM 758 C CA . GLY B 1 28 ? 18.013 109.096 81.496 1.00 19.36 28 GLY B CA 1
ATOM 759 C C . GLY B 1 28 ? 18.993 109.777 80.554 1.00 19.87 28 GLY B C 1
ATOM 760 O O . GLY B 1 28 ? 19.642 109.144 79.706 1.00 20.88 28 GLY B O 1
ATOM 761 N N . CYS B 1 29 ? 19.159 111.090 80.731 1.00 19.67 29 CYS B N 1
ATOM 762 C CA . CYS B 1 29 ? 20.054 111.847 79.901 1.00 19.46 29 CYS B CA 1
ATOM 763 C C . CYS B 1 29 ? 21.493 111.407 80.164 1.00 19.23 29 CYS B C 1
ATOM 764 O O . CYS B 1 29 ? 22.26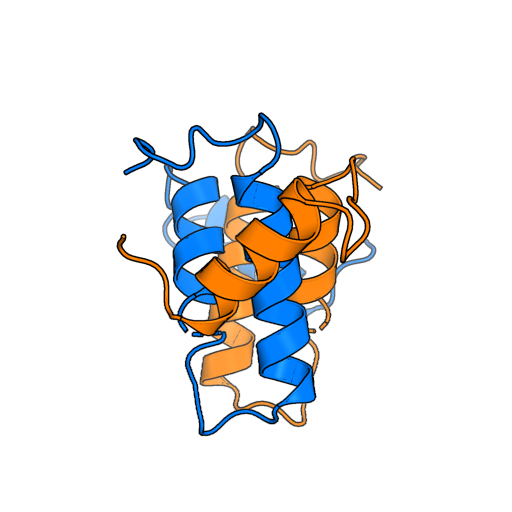8 111.157 79.201 1.00 20.00 29 CYS B O 1
ATOM 767 N N . VAL B 1 30 ? 21.855 111.296 81.444 1.00 18.16 30 VAL B N 1
ATOM 768 C CA . VAL B 1 30 ? 23.225 110.817 81.709 1.00 19.65 30 VAL B CA 1
ATOM 769 C C . VAL B 1 30 ? 23.432 109.359 81.224 1.00 19.34 30 VAL B C 1
ATOM 770 O O . VAL B 1 30 ? 24.483 109.052 80.640 1.00 19.46 30 VAL B O 1
ATOM 774 N N . LEU B 1 31 ? 22.423 108.513 81.363 1.00 19.70 31 LEU B N 1
ATOM 775 C CA . LEU B 1 31 ? 22.601 107.137 80.897 1.00 20.29 31 LEU B CA 1
ATOM 776 C C . LEU B 1 31 ? 22.748 107.065 79.381 1.00 20.76 31 LEU B C 1
ATOM 777 O O . LEU B 1 31 ? 23.541 106.257 78.875 1.00 20.93 31 LEU B O 1
ATOM 782 N N . LYS B 1 32 ? 22.011 107.907 78.658 1.00 19.74 32 LYS B N 1
ATOM 783 C CA . LYS B 1 32 ? 22.090 107.928 77.202 1.00 20.83 32 LYS B CA 1
ATOM 784 C C . LYS B 1 32 ? 23.480 108.333 76.764 1.00 19.82 32 LYS B C 1
ATOM 785 O O . LYS B 1 32 ? 24.078 107.696 75.898 1.00 20.86 32 LYS B O 1
ATOM 791 N N . VAL B 1 33 ? 24.009 109.416 77.346 1.00 20.24 33 VAL B N 1
ATOM 792 C CA . VAL B 1 33 ? 25.344 109.832 76.945 1.00 22.66 33 VAL B CA 1
ATOM 793 C C . VAL B 1 33 ? 26.420 108.805 77.330 1.00 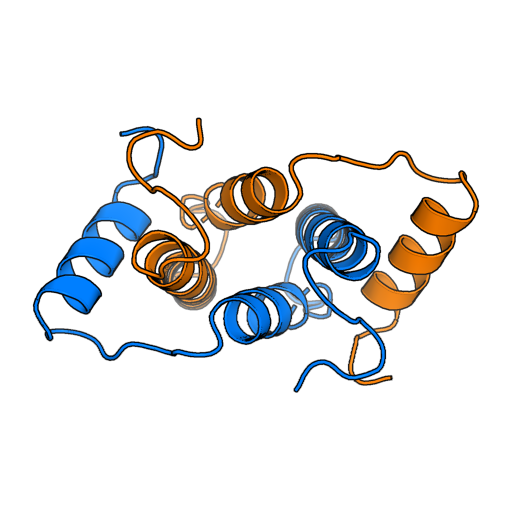20.60 33 VAL B C 1
ATOM 794 O O . VAL B 1 33 ? 27.302 108.484 76.498 1.00 22.37 33 VAL B O 1
ATOM 798 N N . LEU B 1 34 ? 26.331 108.256 78.547 1.00 18.94 34 LEU B N 1
ATOM 799 C CA . LEU B 1 34 ? 27.330 107.292 78.963 1.00 17.52 34 LEU B CA 1
ATOM 800 C C . LEU B 1 34 ? 27.250 106.067 78.068 1.00 18.18 34 LEU B C 1
ATOM 801 O O . LEU B 1 34 ? 28.282 105.474 77.765 1.00 19.87 34 LEU B O 1
ATOM 806 N N . ASN B 1 35 ? 26.041 105.662 77.675 1.00 18.35 35 ASN B N 1
ATOM 807 C CA . ASN B 1 35 ? 25.900 104.519 76.786 1.00 17.96 35 ASN B CA 1
ATOM 808 C C . ASN B 1 35 ? 26.488 104.799 75.430 1.00 19.54 35 ASN B C 1
ATOM 809 O O . ASN B 1 35 ? 27.149 103.928 74.865 1.00 21.70 35 ASN B O 1
ATOM 814 N N . GLU B 1 36 ? 26.261 105.994 74.899 1.00 20.96 36 GLU B N 1
ATOM 815 C CA . GLU B 1 36 ? 26.886 106.318 73.605 1.00 21.56 36 GLU B CA 1
ATOM 816 C C . GLU B 1 36 ? 28.389 106.269 73.690 1.00 21.48 36 GLU B C 1
ATOM 817 O O . GLU B 1 36 ? 29.050 105.751 72.755 1.00 24.14 36 GLU B O 1
ATOM 831 N N . ALA B 1 38 ? 30.270 104.603 75.903 1.00 20.59 38 ALA B N 1
ATOM 832 C CA . ALA B 1 38 ? 30.711 103.230 76.175 1.00 22.09 38 ALA B CA 1
ATOM 833 C C . ALA B 1 38 ? 30.784 102.387 74.906 1.00 21.66 38 ALA B C 1
ATOM 834 O O . ALA B 1 38 ? 31.601 101.468 74.795 1.00 22.98 38 ALA B O 1
ATOM 836 N N . ALA B 1 39 ? 29.920 102.717 73.964 1.00 23.08 39 ALA B N 1
ATOM 837 C CA . ALA B 1 39 ? 29.797 101.960 72.719 1.00 24.32 39 ALA B CA 1
ATOM 838 C C . ALA B 1 39 ? 30.652 102.528 71.602 1.00 34.26 39 ALA B C 1
ATOM 839 O O . ALA B 1 39 ? 30.752 101.893 70.565 1.00 35.48 39 ALA B O 1
ATOM 841 N N . ASP B 1 40 ? 31.298 103.677 71.826 1.00 26.32 40 ASP B N 1
ATOM 842 C CA . ASP B 1 40 ? 31.991 104.450 70.774 1.00 26.46 40 ASP B CA 1
ATOM 843 C C . ASP B 1 40 ? 33.402 103.927 70.520 1.00 34.25 40 ASP B C 1
ATOM 844 O O . ASP B 1 40 ? 34.321 104.236 71.267 1.00 30.47 40 ASP B O 1
ATOM 849 N N . ASP B 1 41 ? 33.570 103.142 69.456 1.00 40.95 41 ASP B N 1
ATOM 850 C CA . ASP B 1 41 ? 34.874 102.584 69.110 1.00 41.77 41 ASP B CA 1
ATOM 851 C C . ASP B 1 41 ? 35.867 103.640 68.691 1.00 35.16 41 ASP B C 1
ATOM 852 O O . ASP B 1 41 ? 37.057 103.366 68.583 1.00 44.44 41 ASP B O 1
ATOM 857 N N . ALA B 1 42 ? 35.396 104.858 68.473 1.00 37.34 42 ALA B N 1
ATOM 858 C CA . ALA B 1 42 ? 36.332 105.916 68.152 1.00 42.42 42 ALA B CA 1
ATOM 859 C C . ALA B 1 42 ? 37.028 106.404 69.428 1.00 40.78 42 ALA B C 1
ATOM 860 O O . ALA B 1 42 ? 38.126 106.951 69.366 1.00 44.78 42 ALA B O 1
ATOM 862 N N . LEU B 1 43 ? 36.432 106.125 70.589 1.00 32.73 43 LEU B N 1
ATOM 863 C CA . LEU B 1 43 ? 37.042 106.484 71.861 1.00 27.24 43 LEU B CA 1
ATOM 864 C C . LEU B 1 43 ? 37.948 105.376 72.353 1.00 26.47 43 LEU B C 1
ATOM 865 O O . LEU B 1 43 ? 37.702 104.206 72.057 1.00 32.43 43 LEU B O 1
ATOM 870 N N . SER B 1 44 ? 38.970 105.723 73.133 1.00 27.23 44 SER B N 1
ATOM 871 C CA . SER B 1 44 ? 39.880 104.704 73.661 1.00 24.84 44 SER B CA 1
ATOM 872 C C . SER B 1 44 ? 39.148 103.710 74.550 1.00 25.09 44 SER B C 1
ATOM 873 O O . SER B 1 44 ? 38.060 103.995 75.059 1.00 26.03 44 SER B O 1
ATOM 876 N N . GLU B 1 45 ? 39.718 102.528 74.717 1.00 24.88 45 GLU B N 1
ATOM 877 C CA . GLU B 1 45 ? 39.072 101.534 75.559 1.00 25.47 45 GLU B CA 1
ATOM 878 C C . GLU B 1 45 ? 38.989 102.052 77.002 1.00 25.73 45 GLU B C 1
ATOM 879 O O . GLU B 1 45 ? 37.996 101.812 77.717 1.00 24.46 45 GLU B O 1
ATOM 885 N N . ALA B 1 46 ? 39.998 102.791 77.465 1.00 25.07 46 ALA B N 1
ATOM 886 C CA . ALA B 1 46 ? 39.951 103.300 78.829 1.00 23.43 46 ALA B CA 1
ATOM 887 C C . ALA B 1 46 ? 38.748 104.241 79.009 1.00 22.38 46 ALA B C 1
ATOM 888 O O . ALA B 1 46 ? 38.042 104.210 80.035 1.00 24.37 46 ALA B O 1
ATOM 890 N N . VAL B 1 47 ? 38.502 105.064 78.001 1.00 24.11 47 VAL B N 1
ATOM 891 C CA . VAL B 1 47 ? 37.395 106.016 78.080 1.00 22.85 47 VAL B CA 1
ATOM 892 C C . VAL B 1 47 ? 36.041 105.270 78.047 1.00 22.90 47 VAL B C 1
ATOM 893 O O . VAL B 1 47 ? 35.132 105.570 78.828 1.00 22.52 47 VAL B O 1
ATOM 897 N N . ARG B 1 48 ? 35.916 104.308 77.138 1.00 22.02 48 ARG B N 1
ATOM 898 C CA . ARG B 1 48 ? 34.709 103.524 77.043 1.00 22.48 48 ARG B CA 1
ATOM 899 C C . ARG B 1 48 ? 34.445 102.843 78.381 1.00 21.82 48 ARG B C 1
ATOM 900 O O . ARG B 1 48 ? 33.325 102.816 78.818 1.00 21.01 48 ARG B O 1
ATOM 908 N N . GLU B 1 49 ? 35.480 102.293 79.021 1.00 20.80 49 GLU B N 1
ATOM 909 C CA . GLU B 1 49 ? 35.333 101.565 80.270 1.00 19.84 49 GLU B CA 1
ATOM 910 C C . GLU B 1 49 ? 34.896 102.474 81.403 1.00 20.43 49 GLU B C 1
ATOM 911 O O . GLU B 1 49 ? 34.034 102.107 82.212 1.00 19.76 49 GLU B O 1
ATOM 917 N N . LYS B 1 50 ? 35.492 103.657 81.464 1.00 21.02 50 LYS B N 1
ATOM 918 C CA . LYS B 1 50 ? 35.072 104.628 82.492 1.00 20.38 50 LYS B CA 1
ATOM 919 C C . LYS B 1 50 ? 33.591 105.007 82.353 1.00 19.78 50 LYS B C 1
ATOM 920 O O . LYS B 1 50 ? 32.854 105.049 83.352 1.00 20.47 50 LYS B O 1
ATOM 926 N N . ALA B 1 51 ? 33.154 105.237 81.133 1.00 20.02 51 ALA B N 1
ATOM 927 C CA . ALA B 1 51 ? 31.772 105.558 80.892 1.00 18.15 51 ALA B CA 1
ATOM 928 C C . ALA B 1 51 ? 30.890 104.366 81.256 1.00 18.55 51 ALA B C 1
ATOM 929 O O . ALA B 1 51 ? 29.850 104.511 81.910 1.00 19.38 51 ALA B O 1
ATOM 931 N N . ALA B 1 52 ? 31.315 103.173 80.832 1.00 19.58 52 ALA B N 1
ATOM 932 C CA . ALA B 1 52 ? 30.509 101.994 81.087 1.00 18.27 52 ALA B CA 1
ATOM 933 C C . ALA B 1 52 ? 30.346 101.712 82.550 1.00 18.02 52 ALA B C 1
ATOM 934 O O . ALA B 1 52 ? 29.269 101.338 82.968 1.00 17.75 52 ALA B O 1
ATOM 936 N N . TYR B 1 53 ? 31.432 101.831 83.310 1.00 18.62 53 TYR B N 1
ATOM 937 C CA . TYR B 1 53 ? 31.352 101.531 84.705 1.00 18.60 53 TYR B CA 1
ATOM 938 C C . TYR B 1 53 ? 30.389 102.505 85.408 1.00 18.51 53 TYR B C 1
ATOM 939 O O . TYR B 1 53 ? 29.563 102.070 86.230 1.00 18.20 53 TYR B O 1
ATOM 948 N N . ALA B 1 54 ? 30.497 103.804 85.093 1.00 18.19 54 ALA B N 1
ATOM 949 C CA . ALA B 1 54 ? 29.628 104.763 85.767 1.00 18.12 54 ALA B CA 1
ATOM 950 C C . ALA B 1 54 ? 28.179 104.499 85.464 1.00 15.08 54 ALA B C 1
ATOM 951 O O . ALA B 1 54 ? 27.301 104.607 86.373 1.00 17.36 54 ALA B O 1
ATOM 953 N N . ALA B 1 55 ? 27.875 104.136 84.210 1.00 17.70 55 ALA B N 1
ATOM 954 C CA . ALA B 1 55 ? 26.511 103.797 83.850 1.00 17.24 55 ALA B CA 1
ATOM 955 C C . ALA B 1 55 ? 26.003 102.528 84.532 1.00 15.47 55 ALA B C 1
ATOM 956 O O . ALA B 1 55 ? 24.893 102.465 85.061 1.00 16.89 55 ALA B O 1
ATOM 958 N N . ALA B 1 56 ? 26.824 101.492 84.470 1.00 16.06 56 ALA B N 1
ATOM 959 C CA . ALA B 1 56 ? 26.449 100.248 85.109 1.00 16.85 56 ALA B CA 1
ATOM 960 C C . ALA B 1 56 ? 26.198 100.395 86.598 1.00 16.59 56 ALA B C 1
ATOM 961 O O . ALA B 1 56 ? 25.223 99.826 87.124 1.00 17.67 56 ALA B O 1
ATOM 963 N N . ASN B 1 57 ? 27.078 101.141 87.274 1.00 16.06 57 ASN B N 1
ATOM 964 C CA . ASN B 1 57 ? 26.957 101.393 88.675 1.00 16.18 57 ASN B CA 1
ATOM 965 C C . ASN B 1 57 ? 25.665 102.173 88.983 1.00 16.71 57 ASN B C 1
ATOM 966 O O . ASN B 1 57 ? 24.956 101.862 89.939 1.00 17.72 57 ASN B O 1
ATOM 971 N N . LEU B 1 58 ? 25.348 103.145 88.139 1.00 16.87 58 LEU B N 1
ATOM 972 C CA . LEU B 1 58 ? 24.076 103.844 88.343 1.00 17.94 58 LEU B CA 1
ATOM 973 C C . LEU B 1 58 ? 22.871 102.930 88.165 1.00 18.10 58 LEU B C 1
ATOM 974 O O . LEU B 1 58 ? 21.906 102.989 88.955 1.00 18.43 58 LEU B O 1
ATOM 979 N N . LEU B 1 59 ? 22.909 102.072 87.142 1.00 16.61 59 LEU B N 1
ATOM 980 C CA . LEU B 1 59 ? 21.804 101.148 86.918 1.00 16.72 59 LEU B CA 1
ATOM 981 C C . LEU B 1 59 ? 21.619 100.189 88.072 1.00 16.46 59 LEU B C 1
ATOM 982 O O . LEU B 1 59 ? 20.475 99.869 88.417 1.00 17.29 59 LEU B O 1
ATOM 987 N N . VAL B 1 60 ? 22.707 99.697 88.636 1.00 16.89 60 VAL B N 1
ATOM 988 C CA . VAL B 1 60 ? 22.564 98.717 89.696 1.00 18.39 60 VAL B CA 1
ATOM 989 C C . VAL B 1 60 ? 22.175 99.419 91.005 1.00 20.81 60 VAL B C 1
ATOM 990 O O . VAL B 1 60 ? 21.558 98.807 91.870 1.00 21.94 60 VAL B O 1
ATOM 994 N N . SER B 1 61 ? 22.472 100.716 91.117 1.00 18.68 61 SER B N 1
ATOM 995 C CA . SER B 1 61 ? 22.036 101.496 92.275 1.00 21.67 61 SER B CA 1
ATOM 996 C C . SER B 1 61 ? 20.541 101.605 92.333 1.00 20.80 61 SER B C 1
ATOM 997 O O . SER B 1 61 ? 19.845 101.374 91.359 1.00 19.61 61 SER B O 1
ATOM 1000 N N . ASP B 1 62 ? 20.035 102.062 93.481 1.00 21.23 62 ASP B N 1
ATOM 1001 C CA . ASP B 1 62 ? 18.599 102.261 93.600 1.00 22.72 62 ASP B CA 1
ATOM 1002 C C . ASP B 1 62 ? 18.103 103.644 93.084 1.00 22.35 62 ASP B C 1
ATOM 1003 O O . ASP B 1 62 ? 16.929 103.970 93.176 1.00 23.63 62 ASP B O 1
ATOM 1008 N N . TYR B 1 63 ? 18.999 104.436 92.478 1.00 19.80 63 TYR B N 1
ATOM 1009 C CA . TYR B 1 63 ? 18.543 105.688 91.867 1.00 20.86 63 TYR B CA 1
ATOM 1010 C C . TYR B 1 63 ? 17.710 105.462 90.613 1.00 21.50 63 TYR B C 1
ATOM 1011 O O . TYR B 1 63 ? 16.964 106.340 90.194 1.00 23.13 63 TYR B O 1
ATOM 1020 N N . VAL B 1 64 ? 17.867 104.290 89.992 1.00 21.20 64 VAL B N 1
ATOM 1021 C CA . VAL B 1 64 ? 17.179 103.948 88.756 1.00 22.53 64 VAL B CA 1
ATOM 1022 C C . VAL B 1 64 ? 16.607 102.536 88.859 1.00 21.24 64 VAL B C 1
ATOM 1023 O O . VAL B 1 64 ? 17.230 101.643 89.464 1.00 20.13 64 VAL B O 1
ATOM 1027 N N . ASN B 1 65 ? 15.412 102.361 88.311 1.00 20.63 65 ASN B N 1
ATOM 1028 C CA . ASN B 1 65 ? 14.859 101.037 88.068 1.00 22.15 65 ASN B CA 1
ATOM 1029 C C . ASN B 1 65 ? 15.371 100.624 86.716 1.00 20.00 65 ASN B C 1
ATOM 1030 O O . ASN B 1 65 ? 14.876 101.052 85.684 1.00 21.22 65 ASN B O 1
ATOM 1035 N N . GLU B 1 66 ? 16.419 99.809 86.729 1.00 18.38 66 GLU B N 1
ATOM 1036 C CA . GLU B 1 66 ? 17.176 99.646 85.502 1.00 20.46 66 GLU B CA 1
ATOM 1037 C C . GLU B 1 66 ? 16.424 98.888 84.411 1.00 19.21 66 GLU B C 1
ATOM 1038 O O . GLU B 1 66 ? 16.825 98.932 83.252 1.00 22.56 66 GLU B O 1
ATOM 1044 N N . LEU B 1 67 ? 15.378 98.152 84.795 1.00 21.88 67 LEU B N 1
ATOM 1045 C CA . LEU B 1 67 ? 14.580 97.444 83.791 1.00 22.86 67 LEU B CA 1
ATOM 1046 C C . LEU B 1 67 ? 13.572 98.330 83.114 1.00 27.89 67 LEU B C 1
ATOM 1047 O O . LEU B 1 67 ? 13.060 97.967 82.073 1.00 28.29 67 LEU B O 1
ATOM 1052 N N . GLU B 1 68 ? 13.192 99.429 83.743 1.00 26.68 68 GLU B N 1
ATOM 1053 C CA . GLU B 1 68 ? 11.974 100.060 83.270 1.00 35.13 68 GLU B CA 1
ATOM 1054 C C . GLU B 1 68 ? 12.050 101.555 83.267 1.00 34.99 68 GLU B C 1
ATOM 1055 O O . GLU B 1 68 ? 11.054 102.198 82.970 1.00 42.53 68 GLU B O 1
ATOM 1061 N N . HIS B 1 69 ? 13.227 102.114 83.530 1.00 31.15 69 HIS B N 1
ATOM 1062 C CA . HIS B 1 69 ? 13.422 103.553 83.381 1.00 34.64 69 HIS B CA 1
ATOM 1063 C C . HIS B 1 69 ? 13.004 104.039 81.967 1.00 47.04 69 HIS B C 1
ATOM 1064 O O . HIS B 1 69 ? 12.331 105.078 81.831 1.00 42.09 69 HIS B O 1
ATOM 1071 N N . HIS B 1 70 ? 13.334 103.239 80.949 1.00 48.38 70 HIS B N 1
ATOM 1072 C CA . HIS B 1 70 ? 13.169 103.581 79.535 1.00 42.57 70 HIS B CA 1
ATOM 1073 C C . HIS B 1 70 ? 13.761 102.504 78.618 1.00 50.53 70 HIS B C 1
ATOM 1074 O O . HIS B 1 70 ? 13.129 101.490 78.299 1.00 52.25 70 HIS B O 1
#

Secondary structure (DSSP, 8-state):
--S-HHHHHHHHHHHHTSS---S-HHHHHHHHHH----TTS-HHHHHHHHHHHHHHHHSTTS-TTT--/--S-HHHHHHHHHHHHTSS---S-HHHHHHHHHH----TTS-HHHHHHHHHHHHHHHHSTTS-TTT--

Radius of gyration: 14.14 Å; Cα contacts (8 Å, |Δi|>4): 165; chains: 2; bounding box: 30×42×30 Å

Solvent-accessible surface area: 7257 Å² total

Organism: Shigella flexneri (NCBI:txid623)

Foldseek 3Di:
DPDDPVVVVVVVCCVVVVDDDDVLVLVVLLVVLVVCPDPVDDVVSSVVSVVVNVVCCVDPVDVNVDRD/DPDDPVVVVVVVCCVVVVDDDDPLVLVVLLVVLVVCPDPVDDVVSSVVSVVVNVVCCVDPVDVNVPSD

B-factor: mean 26.59, std 10.43, range [14.77, 87.45]

Nearest PDB structures (foldseek):
  5h1n-assembly1_B  TM=1.012E+00  e=6.820E-09  Shigella flexneri
  8ove-assembly1_AL  TM=3.294E-01  e=9.908E+00  Tryp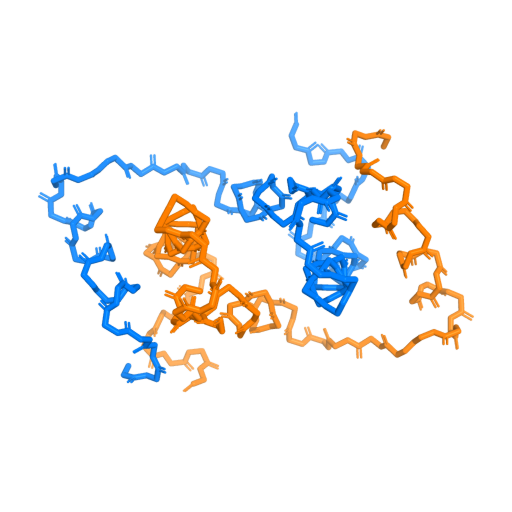anosoma brucei brucei
  5h1n-assembly1_B  TM=1.015E+00  e=4.880E-09  Shigella flexneri

InterPro domains:
  IPR009624 Uncharacterised protein family UPF0253 [MF_01064] (1-66)
  IPR009624 Uncharacterised protein family UPF0253 [NF003436] (1-66)
  IPR009624 Uncharacterised protein family UPF0253 [PF06786] (1-65)

Sequence (136 aa):
EKYCELIRKRYAEIASGDLGYVPDALGCVLKVLNEAADDALSEAVREKAAYAAANLLVSDYVNELEHHEKYCELIRKRYAEIASGDLGYVPDALGCVLKVLNEAADDALSEAVREKAAYAAANLLVSDYVNELEHH